Protein AF-A0A351IU45-F1 (afdb_monomer)

Structure (mmCIF, N/CA/C/O backbone):
data_AF-A0A351IU45-F1
#
_entry.id   AF-A0A351IU45-F1
#
loop_
_atom_site.group_PDB
_atom_site.id
_atom_site.type_symbol
_atom_site.label_atom_id
_atom_site.label_alt_id
_atom_site.label_comp_id
_atom_site.label_asym_id
_atom_site.label_entity_id
_atom_site.label_seq_id
_atom_site.pdbx_PDB_ins_code
_atom_site.Cartn_x
_atom_site.Cartn_y
_atom_site.Cartn_z
_atom_site.occupancy
_atom_site.B_iso_or_equiv
_atom_site.auth_seq_id
_atom_site.auth_comp_id
_atom_site.auth_asym_id
_atom_site.auth_atom_id
_atom_site.pdbx_PDB_model_num
ATOM 1 N N . PRO A 1 1 ? 7.842 11.319 13.924 1.00 84.56 1 PRO A N 1
ATOM 2 C CA . PRO A 1 1 ? 7.883 10.864 12.512 1.00 84.56 1 PRO A CA 1
ATOM 3 C C . PRO A 1 1 ? 6.885 9.719 12.299 1.00 84.56 1 PRO A C 1
ATOM 5 O O . PRO A 1 1 ? 6.658 8.964 13.237 1.00 84.56 1 PRO A O 1
ATOM 8 N N . MET A 1 2 ? 6.275 9.628 11.117 1.00 91.25 2 MET A N 1
ATOM 9 C CA . MET A 1 2 ? 5.270 8.608 10.791 1.00 91.25 2 MET A CA 1
ATOM 10 C C . MET A 1 2 ? 5.937 7.363 10.193 1.00 91.25 2 MET A C 1
ATOM 12 O O . MET A 1 2 ? 6.876 7.494 9.407 1.00 91.25 2 MET A O 1
ATOM 16 N N . GLY A 1 3 ? 5.478 6.167 10.575 1.00 96.25 3 GLY A N 1
ATOM 17 C CA . GLY A 1 3 ? 5.972 4.911 10.002 1.00 96.25 3 GLY A CA 1
ATOM 18 C C . G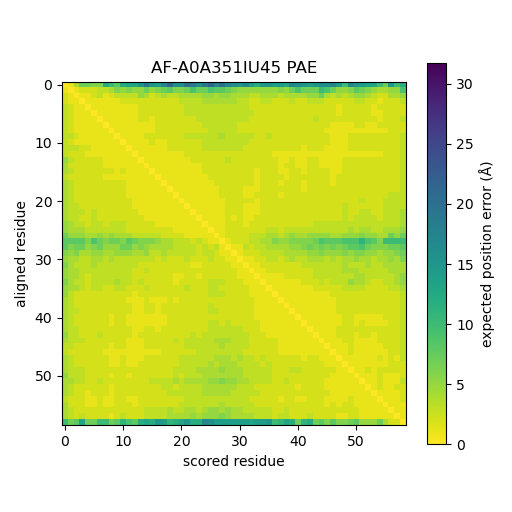LY A 1 3 ? 5.495 4.706 8.556 1.00 96.25 3 GLY A C 1
ATOM 19 O O . GLY A 1 3 ? 4.496 5.299 8.158 1.00 96.25 3 GLY A O 1
ATOM 20 N N . PRO A 1 4 ? 6.153 3.846 7.757 1.00 95.50 4 PRO A N 1
ATOM 21 C CA . PRO A 1 4 ? 5.819 3.675 6.339 1.00 95.50 4 PRO A CA 1
ATOM 22 C C . PRO A 1 4 ? 4.403 3.126 6.106 1.00 95.50 4 PRO A C 1
ATOM 24 O O . PRO A 1 4 ? 3.745 3.526 5.149 1.00 95.50 4 PRO A O 1
ATOM 27 N N . LEU A 1 5 ? 3.905 2.251 6.988 1.00 95.94 5 LEU A N 1
ATOM 28 C CA . LEU A 1 5 ? 2.542 1.712 6.892 1.00 95.94 5 LEU A CA 1
ATOM 29 C C . LEU A 1 5 ? 1.490 2.779 7.206 1.00 95.94 5 LEU A C 1
ATOM 31 O O . LEU A 1 5 ? 0.526 2.940 6.466 1.00 95.94 5 LEU A O 1
ATOM 35 N N . GLU A 1 6 ? 1.718 3.564 8.258 1.00 96.38 6 GLU A N 1
ATOM 36 C CA . GLU A 1 6 ? 0.828 4.665 8.629 1.00 96.38 6 GLU A CA 1
ATOM 37 C C . GLU A 1 6 ? 0.844 5.785 7.572 1.00 96.38 6 GLU A C 1
ATOM 39 O O . GLU A 1 6 ? -0.195 6.359 7.250 1.00 96.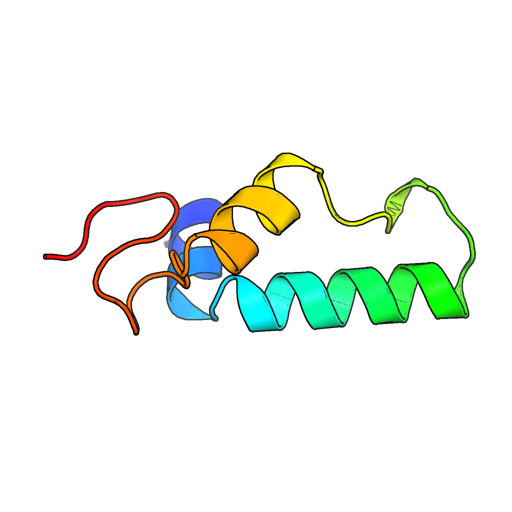38 6 GLU A O 1
ATOM 44 N N . LEU A 1 7 ? 2.010 6.054 6.972 1.00 96.56 7 LEU A N 1
ATOM 45 C CA . LEU A 1 7 ? 2.143 6.984 5.851 1.00 96.56 7 LEU A CA 1
ATOM 46 C C . LEU A 1 7 ? 1.394 6.476 4.612 1.00 96.56 7 LEU A C 1
ATOM 48 O O . LEU A 1 7 ? 0.724 7.256 3.940 1.00 96.56 7 LEU A O 1
ATOM 52 N N . SER A 1 8 ? 1.460 5.174 4.330 1.00 96.94 8 S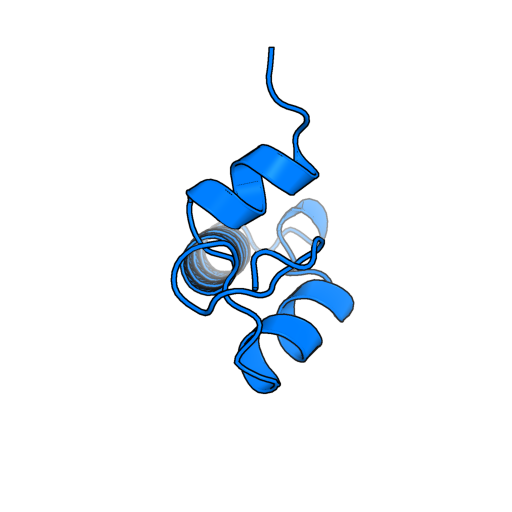ER A N 1
ATOM 53 C CA . SER A 1 8 ? 0.721 4.561 3.219 1.00 96.94 8 SER A CA 1
ATOM 54 C C . SER A 1 8 ? -0.791 4.705 3.404 1.00 96.94 8 SER A C 1
ATOM 56 O O . SER A 1 8 ? -1.491 5.051 2.456 1.00 96.94 8 SER A O 1
ATOM 58 N N . ASP A 1 9 ? -1.292 4.531 4.628 1.00 97.25 9 ASP A N 1
ATOM 59 C CA . ASP A 1 9 ? -2.705 4.752 4.956 1.00 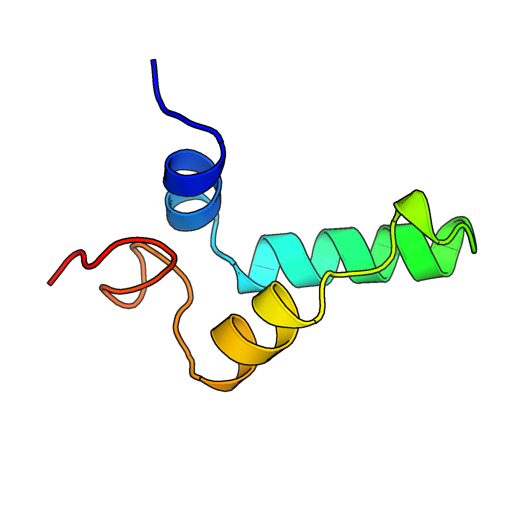97.25 9 ASP A CA 1
ATOM 60 C C . ASP A 1 9 ? -3.123 6.227 4.861 1.00 97.25 9 ASP A C 1
ATOM 62 O O . ASP A 1 9 ? -4.292 6.525 4.608 1.00 97.25 9 ASP A O 1
ATOM 66 N N . MET A 1 10 ? -2.193 7.163 5.063 1.00 96.75 10 MET A N 1
ATOM 67 C CA . MET A 1 10 ? -2.439 8.588 4.842 1.00 96.75 10 MET A CA 1
ATOM 68 C C . MET A 1 10 ? -2.521 8.934 3.349 1.00 96.75 10 MET A C 1
ATOM 70 O O . MET A 1 10 ? -3.397 9.703 2.961 1.00 96.75 10 MET A O 1
ATOM 74 N N . ILE A 1 11 ? -1.630 8.376 2.522 1.00 96.88 11 ILE A N 1
ATOM 75 C CA . ILE A 1 11 ? -1.606 8.591 1.063 1.00 96.88 11 ILE A CA 1
ATOM 76 C C . ILE A 1 11 ? -2.811 7.922 0.384 1.00 96.88 11 ILE A C 1
ATOM 78 O O . ILE A 1 11 ? -3.418 8.489 -0.526 1.00 96.88 11 ILE A O 1
ATOM 82 N N . GLY A 1 12 ? -3.155 6.716 0.830 1.00 97.06 12 GLY A N 1
ATOM 83 C CA . GLY A 1 12 ? -4.196 5.875 0.257 1.00 97.06 12 GLY A CA 1
ATOM 84 C C . GLY A 1 12 ? -3.625 4.631 -0.418 1.00 97.06 12 GLY A C 1
ATOM 85 O O . GLY A 1 12 ? -2.743 4.715 -1.276 1.00 97.06 12 GLY A O 1
ATOM 86 N N . LEU A 1 13 ? -4.142 3.460 -0.039 1.00 97.88 13 LEU A N 1
ATOM 87 C CA . LEU A 1 13 ? -3.619 2.175 -0.523 1.00 97.88 13 LEU A CA 1
ATOM 88 C C . LEU A 1 13 ? -3.922 1.915 -2.005 1.00 97.88 13 LEU A C 1
ATOM 90 O O . LEU A 1 13 ? -3.148 1.240 -2.679 1.00 97.88 13 LEU A O 1
ATOM 94 N N . ASP A 1 14 ? -5.002 2.484 -2.532 1.00 97.62 14 ASP A N 1
ATOM 95 C CA . ASP A 1 14 ? -5.321 2.478 -3.962 1.00 97.62 14 ASP A CA 1
ATOM 96 C C . ASP A 1 14 ? -4.310 3.287 -4.780 1.00 97.62 14 ASP A C 1
ATOM 98 O O . ASP A 1 14 ? -3.840 2.816 -5.813 1.00 97.62 14 ASP A O 1
ATOM 102 N N . THR A 1 15 ? -3.910 4.460 -4.287 1.00 97.56 15 THR A N 1
ATOM 103 C CA . THR A 1 15 ? -2.854 5.269 -4.909 1.00 97.56 15 THR A CA 1
ATOM 104 C C . THR A 1 15 ? -1.526 4.515 -4.918 1.00 97.56 15 THR A C 1
ATOM 106 O O . THR A 1 15 ? -0.855 4.453 -5.946 1.00 97.56 15 THR A O 1
ATOM 109 N N . MET A 1 16 ? -1.157 3.894 -3.792 1.00 97.12 16 MET A N 1
ATOM 110 C CA . MET A 1 16 ? 0.062 3.083 -3.696 1.00 97.12 16 MET A CA 1
ATOM 111 C C . MET A 1 16 ? 0.034 1.899 -4.671 1.00 97.12 16 MET A C 1
ATOM 113 O O . MET A 1 16 ? 1.047 1.598 -5.301 1.00 97.12 16 MET A O 1
ATOM 117 N N . MET A 1 17 ? -1.127 1.254 -4.833 1.00 97.31 17 MET A N 1
ATOM 118 C CA . MET A 1 17 ? -1.306 0.164 -5.792 1.00 97.31 17 MET A CA 1
ATOM 119 C C . MET A 1 17 ? -1.153 0.651 -7.236 1.00 97.31 17 MET A C 1
ATOM 121 O O . MET A 1 17 ? -0.430 0.014 -7.995 1.00 97.31 17 MET A O 1
ATOM 125 N N . LEU A 1 18 ? -1.752 1.791 -7.596 1.00 97.44 18 LEU A N 1
ATOM 126 C CA . LEU A 1 18 ? -1.627 2.381 -8.933 1.00 97.44 18 LEU A CA 1
ATOM 127 C C . LEU A 1 18 ? -0.168 2.711 -9.277 1.00 97.44 18 LEU A C 1
ATOM 129 O O . LEU A 1 18 ? 0.293 2.415 -10.379 1.00 97.44 18 LEU A O 1
ATOM 133 N N . VAL A 1 19 ? 0.572 3.298 -8.331 1.00 97.06 19 VAL A N 1
ATOM 134 C CA . VAL A 1 19 ? 1.999 3.605 -8.515 1.00 97.06 19 VAL A CA 1
ATOM 135 C C . VAL A 1 19 ? 2.799 2.323 -8.735 1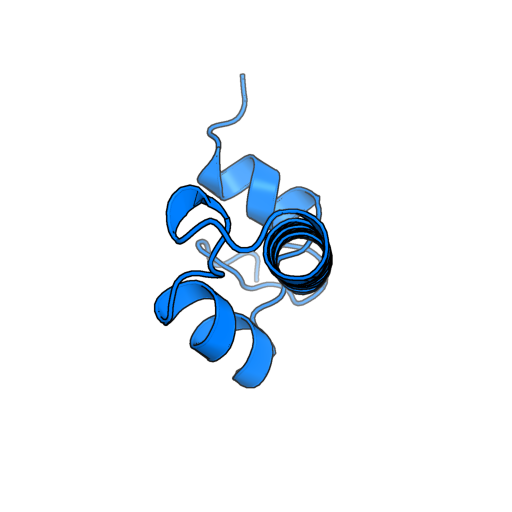.00 97.06 19 VAL A C 1
ATOM 137 O O . VAL A 1 19 ? 3.570 2.254 -9.687 1.00 97.06 19 VAL A O 1
ATOM 140 N N . ALA A 1 20 ? 2.590 1.293 -7.911 1.00 96.44 20 ALA A N 1
ATOM 141 C CA . ALA A 1 20 ? 3.276 0.012 -8.071 1.00 96.44 20 ALA A CA 1
ATOM 142 C C . ALA A 1 20 ? 2.934 -0.670 -9.410 1.00 96.44 20 ALA A C 1
ATOM 144 O O . ALA A 1 20 ? 3.828 -1.161 -10.089 1.00 96.44 20 ALA A O 1
ATOM 145 N N . GLU A 1 21 ? 1.668 -0.652 -9.840 1.00 96.75 21 GLU A N 1
ATOM 146 C CA . GLU A 1 21 ? 1.258 -1.205 -11.140 1.00 96.75 21 GLU A CA 1
ATOM 147 C C . GLU A 1 21 ? 1.889 -0.455 -12.312 1.00 96.75 21 GLU A C 1
ATOM 149 O O . GLU A 1 21 ? 2.335 -1.086 -13.268 1.00 96.75 21 GLU A O 1
ATOM 154 N N . THR A 1 22 ? 1.987 0.871 -12.211 1.00 97.62 22 THR A N 1
ATOM 155 C CA . THR A 1 22 ? 2.642 1.702 -13.228 1.00 97.62 22 THR A CA 1
ATOM 156 C C . THR A 1 22 ? 4.133 1.385 -13.300 1.00 97.62 22 THR A C 1
ATOM 158 O O . THR A 1 22 ? 4.657 1.129 -14.376 1.00 97.62 22 THR A O 1
ATOM 161 N N . LEU A 1 23 ? 4.819 1.325 -12.155 1.00 97.31 23 LEU A N 1
ATOM 162 C CA . LEU A 1 23 ? 6.241 0.982 -12.105 1.00 97.31 23 LEU A CA 1
ATOM 163 C C . LEU A 1 23 ? 6.501 -0.431 -12.639 1.00 97.31 23 LEU A C 1
ATOM 165 O O . LEU A 1 23 ? 7.429 -0.634 -13.416 1.00 97.31 23 LEU A O 1
ATOM 169 N N . PHE A 1 24 ? 5.667 -1.402 -12.274 1.00 97.06 24 PHE A N 1
ATOM 170 C CA . PHE A 1 24 ? 5.792 -2.761 -12.787 1.00 97.06 24 PHE A CA 1
ATOM 171 C C . PHE A 1 24 ? 5.579 -2.824 -14.305 1.00 97.06 24 PHE A C 1
ATOM 173 O O . PHE A 1 24 ? 6.332 -3.506 -14.993 1.00 97.06 24 PHE A O 1
ATOM 180 N N . ALA A 1 25 ? 4.600 -2.089 -14.838 1.00 96.75 25 ALA A N 1
ATOM 181 C CA . ALA A 1 25 ? 4.336 -2.041 -16.2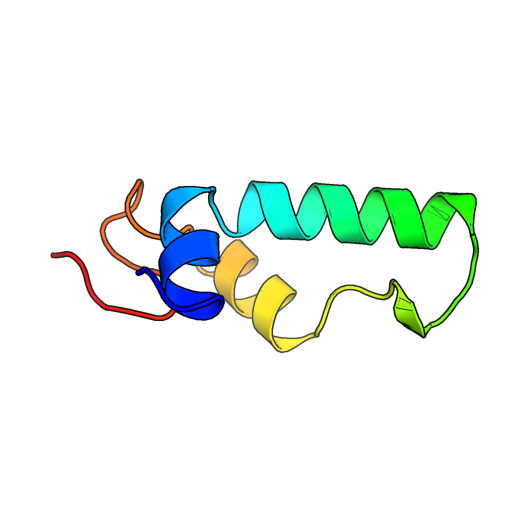74 1.00 96.75 25 ALA A CA 1
ATOM 182 C C . ALA A 1 25 ? 5.480 -1.392 -17.075 1.00 96.75 25 ALA A C 1
ATOM 184 O O . ALA A 1 25 ? 5.790 -1.859 -18.167 1.00 96.75 25 ALA A O 1
ATOM 185 N N . GLU A 1 26 ? 6.110 -0.347 -16.533 1.00 97.31 26 GLU A N 1
ATOM 186 C CA . GLU A 1 26 ? 7.199 0.380 -17.200 1.00 97.31 26 GLU A CA 1
ATOM 187 C C . GLU A 1 26 ? 8.544 -0.359 -17.123 1.00 97.31 26 GLU A C 1
ATOM 189 O O . GLU A 1 26 ? 9.290 -0.399 -18.101 1.00 97.31 26 GLU A O 1
ATOM 194 N N . TYR A 1 27 ? 8.872 -0.951 -15.971 1.00 95.81 27 TYR A N 1
ATOM 195 C CA . TYR A 1 27 ? 10.189 -1.555 -15.739 1.00 95.81 27 TYR A CA 1
ATOM 196 C C . TYR A 1 27 ? 10.220 -3.077 -15.916 1.00 95.81 27 TYR A C 1
ATOM 198 O O . TYR A 1 27 ? 11.286 -3.628 -16.182 1.00 95.81 27 TYR A O 1
ATOM 206 N N . GLY A 1 28 ? 9.087 -3.768 -15.760 1.00 92.31 28 GLY A N 1
ATOM 207 C CA . GLY A 1 28 ? 9.002 -5.229 -15.866 1.00 92.31 28 GLY A CA 1
ATOM 208 C C . GLY A 1 28 ? 9.780 -6.004 -14.793 1.00 92.31 28 GLY A C 1
ATOM 209 O O . GLY A 1 28 ? 10.008 -7.199 -14.963 1.00 92.31 28 GLY A O 1
ATOM 210 N N . ASP A 1 29 ? 10.211 -5.340 -13.716 1.00 94.56 29 ASP A N 1
ATOM 211 C CA . ASP A 1 29 ? 10.964 -5.938 -12.607 1.00 94.56 29 ASP A CA 1
ATOM 212 C C . ASP A 1 29 ? 10.017 -6.310 -11.454 1.00 94.56 29 ASP A C 1
ATOM 214 O O . ASP A 1 29 ? 9.238 -5.477 -10.977 1.00 94.56 29 ASP A O 1
ATOM 218 N N . ASP A 1 30 ? 10.117 -7.555 -10.978 1.00 92.94 30 ASP A N 1
ATOM 219 C CA . ASP A 1 30 ? 9.339 -8.107 -9.863 1.00 92.94 30 ASP A CA 1
ATOM 220 C C . ASP A 1 30 ? 9.476 -7.294 -8.567 1.00 92.94 30 ASP A C 1
ATOM 222 O O . ASP A 1 30 ? 8.575 -7.325 -7.726 1.00 92.94 30 ASP A O 1
ATOM 226 N N . PHE A 1 31 ? 10.556 -6.521 -8.407 1.00 93.69 31 PHE A N 1
ATOM 227 C CA . PHE A 1 31 ? 10.718 -5.588 -7.293 1.00 93.69 31 PHE A CA 1
ATOM 228 C C . PHE A 1 31 ? 9.578 -4.557 -7.211 1.00 93.69 31 PHE A C 1
ATOM 230 O O . PHE A 1 31 ? 9.190 -4.152 -6.114 1.00 93.69 31 PHE A O 1
ATOM 237 N N . TYR A 1 32 ? 9.012 -4.153 -8.353 1.00 95.56 32 TYR A N 1
ATOM 238 C CA . TYR A 1 32 ? 7.898 -3.203 -8.421 1.00 95.56 32 TYR A CA 1
ATOM 239 C C . TYR A 1 32 ? 6.523 -3.872 -8.381 1.00 95.56 32 TYR A C 1
ATOM 241 O O . TYR A 1 32 ? 5.505 -3.177 -8.348 1.00 95.56 32 TYR A O 1
ATOM 249 N N . MET A 1 33 ? 6.460 -5.207 -8.372 1.00 95.44 33 MET A N 1
ATOM 250 C CA . MET A 1 33 ? 5.191 -5.922 -8.384 1.00 95.44 33 MET A CA 1
ATOM 251 C C . MET A 1 33 ? 4.356 -5.566 -7.136 1.00 95.44 33 MET A C 1
ATOM 253 O O . MET A 1 33 ? 4.825 -5.732 -6.005 1.00 95.44 33 MET A O 1
ATOM 257 N N . PRO A 1 34 ? 3.087 -5.137 -7.299 1.00 95.25 34 PRO A N 1
ATOM 258 C CA . PRO A 1 34 ? 2.218 -4.845 -6.167 1.00 95.25 34 PRO A CA 1
ATOM 259 C C . PRO A 1 34 ? 2.031 -6.089 -5.285 1.00 95.25 34 PRO A C 1
ATOM 261 O O . PRO A 1 34 ? 1.587 -7.129 -5.792 1.00 95.25 34 PRO A O 1
ATOM 264 N N . PRO A 1 35 ? 2.288 -6.005 -3.966 1.00 95.19 35 PRO A N 1
ATOM 265 C CA . PRO A 1 35 ? 2.143 -7.147 -3.074 1.00 95.19 35 PRO A CA 1
ATOM 266 C C . PRO A 1 35 ? 0.709 -7.706 -3.079 1.00 95.19 35 PRO A C 1
ATOM 268 O O . PRO A 1 35 ? -0.252 -6.928 -3.057 1.00 95.19 35 PRO A O 1
ATOM 271 N N . PRO A 1 36 ? 0.513 -9.038 -3.000 1.00 96.12 36 PRO A N 1
ATOM 272 C CA . PRO A 1 36 ? -0.826 -9.632 -2.952 1.00 96.12 36 PRO A CA 1
ATOM 273 C C . PRO A 1 36 ? -1.687 -9.118 -1.791 1.00 96.12 36 PRO A C 1
ATOM 275 O O . PRO A 1 36 ? -2.907 -9.019 -1.920 1.00 96.12 36 PRO A O 1
ATOM 278 N N . LEU A 1 37 ? -1.060 -8.767 -0.662 1.00 96.50 37 LEU A N 1
ATOM 279 C CA . LEU A 1 37 ? -1.742 -8.150 0.475 1.00 96.50 37 LEU A CA 1
ATOM 280 C C . LEU A 1 37 ? -2.356 -6.798 0.094 1.00 96.50 37 LEU A C 1
ATOM 282 O O . LEU A 1 37 ? -3.533 -6.575 0.362 1.00 96.50 37 LEU A O 1
ATOM 286 N N . LEU A 1 38 ? -1.588 -5.937 -0.579 1.00 96.69 38 LEU A N 1
ATOM 287 C CA . LEU A 1 38 ? -2.046 -4.616 -1.003 1.00 96.69 38 LEU A CA 1
ATOM 288 C C . LEU A 1 38 ? -3.257 -4.735 -1.939 1.00 96.69 38 LEU A C 1
ATOM 290 O O . LEU A 1 38 ? -4.274 -4.086 -1.710 1.00 96.69 38 LEU A O 1
ATOM 294 N N . ARG A 1 39 ? -3.199 -5.653 -2.916 1.00 96.75 39 ARG A N 1
ATOM 295 C CA . ARG A 1 39 ? -4.327 -5.935 -3.822 1.00 96.75 39 ARG A CA 1
ATOM 296 C C . ARG A 1 39 ? -5.591 -6.357 -3.067 1.00 96.75 39 ARG A C 1
ATOM 298 O O . ARG A 1 39 ? -6.678 -5.879 -3.378 1.00 96.75 39 ARG A O 1
ATOM 305 N N . ARG A 1 40 ? -5.465 -7.231 -2.060 1.00 97.94 40 ARG A N 1
ATOM 306 C CA . ARG A 1 40 ? -6.602 -7.678 -1.232 1.00 97.94 40 ARG A CA 1
ATOM 307 C C . ARG A 1 40 ? -7.200 -6.539 -0.409 1.00 97.94 40 ARG A C 1
ATOM 309 O O . ARG A 1 40 ? -8.418 -6.454 -0.309 1.00 97.94 40 ARG A O 1
ATOM 316 N N . MET A 1 41 ? -6.365 -5.672 0.161 1.00 97.56 41 MET A N 1
ATOM 317 C CA . MET A 1 41 ? -6.824 -4.525 0.952 1.00 97.56 41 MET A CA 1
ATOM 318 C C . MET A 1 41 ? -7.585 -3.517 0.088 1.00 97.56 41 MET A C 1
ATOM 320 O O . MET A 1 41 ? -8.680 -3.101 0.463 1.00 97.56 41 MET A O 1
ATOM 324 N N . VAL A 1 42 ? -7.061 -3.200 -1.100 1.00 97.44 42 VAL A N 1
ATOM 325 C CA . VAL A 1 42 ? -7.745 -2.318 -2.056 1.00 97.44 42 VAL A CA 1
ATOM 326 C C . VAL A 1 42 ? -9.059 -2.938 -2.534 1.00 97.44 42 VAL A C 1
ATOM 328 O O . VAL A 1 42 ? -10.085 -2.262 -2.518 1.00 97.44 42 VAL A O 1
ATOM 331 N N . ALA A 1 43 ? -9.070 -4.233 -2.869 1.00 97.44 43 ALA A N 1
ATOM 332 C CA . ALA A 1 43 ? -10.290 -4.946 -3.262 1.00 97.44 43 ALA A CA 1
ATOM 333 C C . ALA A 1 43 ? -11.358 -4.984 -2.150 1.00 97.44 43 ALA A C 1
ATOM 335 O O . ALA A 1 43 ? -12.550 -4.984 -2.444 1.00 97.44 43 ALA A O 1
ATOM 336 N N . ALA A 1 44 ? -10.944 -4.985 -0.879 1.00 97.12 44 ALA A N 1
ATOM 337 C CA . ALA A 1 44 ? -11.832 -4.913 0.282 1.00 97.12 44 ALA A CA 1
ATOM 338 C C . ALA A 1 44 ? -12.277 -3.477 0.639 1.00 97.12 44 ALA A C 1
ATOM 340 O O . ALA A 1 44 ? -13.015 -3.292 1.606 1.00 97.12 44 ALA A O 1
ATOM 341 N N . GLY A 1 45 ? -11.824 -2.454 -0.096 1.00 96.75 45 GLY A N 1
ATOM 342 C CA . GLY A 1 45 ? -12.120 -1.049 0.201 1.00 96.75 45 GLY A CA 1
ATOM 343 C C . GLY A 1 45 ? -11.400 -0.507 1.442 1.00 96.75 45 GLY A C 1
ATOM 344 O O . GLY A 1 45 ? -11.787 0.531 1.974 1.00 96.75 45 GLY A O 1
ATOM 345 N N . HIS A 1 46 ? -10.356 -1.187 1.922 1.00 97.75 46 HIS A N 1
ATOM 346 C CA . HIS A 1 46 ? -9.499 -0.704 3.004 1.00 97.75 46 HIS A CA 1
ATOM 347 C C . HIS A 1 46 ? -8.443 0.231 2.418 1.00 97.75 46 HIS A C 1
ATOM 349 O O . HIS A 1 46 ? -7.334 -0.191 2.111 1.00 97.75 46 HIS A O 1
ATOM 355 N N . LEU A 1 47 ? -8.806 1.493 2.193 1.00 97.56 47 LEU A N 1
ATOM 356 C CA . LEU A 1 47 ? -7.975 2.461 1.479 1.00 97.56 47 LEU A CA 1
ATOM 357 C C . LEU A 1 47 ? -7.182 3.392 2.405 1.00 97.56 47 LEU A C 1
ATOM 359 O O . LEU A 1 47 ? -6.644 4.390 1.934 1.00 97.56 47 LEU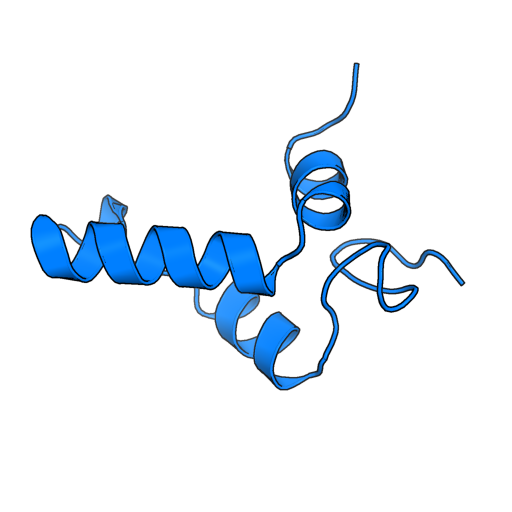 A O 1
ATOM 363 N N . GLY A 1 48 ? -7.105 3.086 3.700 1.00 97.00 48 GLY A N 1
ATOM 364 C CA . GLY A 1 48 ? -6.423 3.913 4.691 1.00 97.00 48 GLY A CA 1
ATOM 365 C C . GLY A 1 48 ? -7.368 4.881 5.395 1.00 97.00 48 GLY A C 1
ATOM 366 O O . GLY A 1 48 ? -8.554 4.606 5.593 1.00 97.00 48 GLY A O 1
ATOM 367 N N . ARG A 1 49 ? -6.844 6.047 5.777 1.00 96.44 49 ARG A N 1
ATOM 368 C CA . ARG A 1 49 ? -7.566 7.042 6.587 1.00 96.44 49 ARG A CA 1
ATOM 369 C C . ARG A 1 49 ? -8.837 7.552 5.908 1.00 96.44 49 ARG A C 1
ATOM 371 O O . ARG A 1 49 ? -9.825 7.809 6.584 1.00 96.44 49 ARG A O 1
ATOM 378 N N . LYS A 1 50 ? -8.845 7.646 4.575 1.00 95.56 50 LYS A N 1
ATOM 379 C CA . LYS A 1 50 ? -9.996 8.154 3.807 1.00 95.56 50 LYS A CA 1
ATOM 380 C C . LYS A 1 50 ? -11.234 7.247 3.849 1.00 95.56 50 LYS A C 1
ATOM 382 O O . LYS A 1 50 ? -12.331 7.721 3.580 1.00 95.56 50 LYS A O 1
ATOM 387 N N . THR A 1 51 ? -11.067 5.968 4.183 1.00 96.38 51 THR A N 1
ATOM 388 C CA . THR A 1 51 ? -12.160 4.994 4.368 1.00 96.38 51 THR A CA 1
ATOM 389 C C . THR A 1 51 ? -12.316 4.563 5.827 1.00 96.38 51 THR A C 1
ATOM 391 O O . THR A 1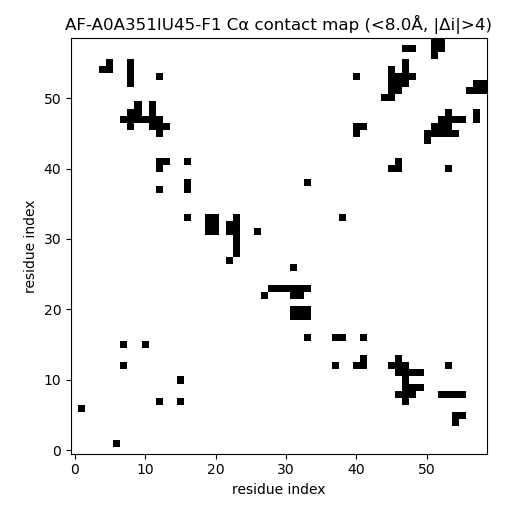 51 ? -13.037 3.609 6.101 1.00 96.38 51 THR A O 1
ATOM 394 N N . GLY A 1 52 ? -11.613 5.213 6.764 1.00 96.12 52 GLY A N 1
ATOM 395 C CA . GLY A 1 52 ? -11.595 4.832 8.180 1.00 96.12 52 GLY A CA 1
ATOM 396 C C . GLY A 1 52 ? -10.858 3.521 8.479 1.00 96.12 52 GLY A C 1
ATOM 397 O O . GLY A 1 52 ? -10.855 3.079 9.619 1.00 96.12 52 GLY A O 1
ATOM 398 N N . ARG A 1 53 ? -10.227 2.879 7.484 1.00 97.12 53 ARG A N 1
ATOM 399 C CA . ARG A 1 53 ? -9.531 1.594 7.655 1.00 97.12 53 ARG A CA 1
ATOM 400 C C . ARG A 1 53 ? -8.522 1.326 6.540 1.00 97.12 53 ARG A C 1
ATOM 402 O O . ARG A 1 53 ? -8.863 1.425 5.361 1.00 97.12 53 ARG A O 1
ATOM 409 N N . GLY A 1 54 ? -7.311 0.932 6.924 1.00 96.25 54 GLY A N 1
ATOM 410 C CA . GLY A 1 54 ? -6.216 0.485 6.059 1.00 96.25 54 GLY A CA 1
ATOM 411 C C . GLY A 1 54 ? -5.386 -0.596 6.750 1.00 96.25 54 GLY A C 1
ATOM 412 O O . GLY A 1 54 ? -5.939 -1.621 7.150 1.00 96.25 54 GLY A O 1
ATOM 413 N N . PHE A 1 55 ? -4.078 -0.380 6.910 1.00 96.62 55 PHE A N 1
ATOM 414 C CA . PHE A 1 55 ? -3.247 -1.181 7.821 1.00 96.62 55 PHE A CA 1
ATOM 415 C C . PHE A 1 55 ? -3.675 -1.009 9.278 1.00 96.62 55 PHE A C 1
ATOM 417 O O . PHE A 1 55 ? -3.607 -1.963 10.054 1.00 96.62 55 PHE A O 1
ATOM 424 N N . TYR A 1 56 ? -4.139 0.187 9.630 1.00 96.81 56 TYR A N 1
ATOM 425 C CA . TYR A 1 56 ? -4.725 0.488 10.930 1.00 96.81 56 TYR A CA 1
ATOM 426 C C . TYR A 1 56 ? -6.231 0.730 10.822 1.00 96.81 56 TYR A C 1
ATOM 428 O O . TYR A 1 56 ? -6.769 1.028 9.750 1.00 96.81 56 TYR A O 1
ATOM 436 N N . ASP A 1 57 ? -6.911 0.596 11.957 1.00 96.31 57 ASP A N 1
ATOM 437 C CA . ASP A 1 57 ? -8.288 1.04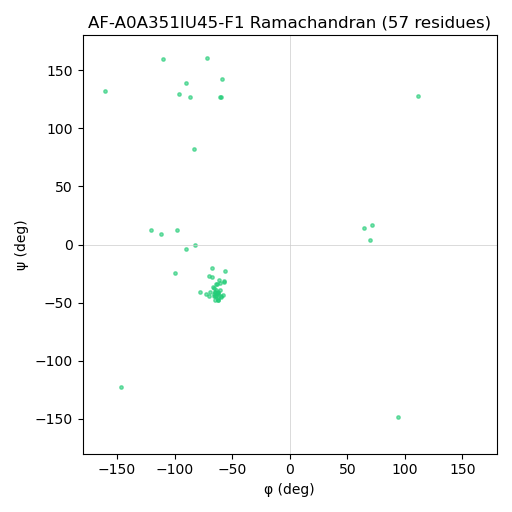8 12.112 1.00 96.31 57 ASP A CA 1
ATOM 438 C C . ASP A 1 57 ? -8.282 2.531 12.515 1.00 96.31 57 ASP A C 1
ATOM 440 O O . ASP A 1 57 ? -7.569 2.914 13.445 1.00 96.31 57 ASP A O 1
ATOM 444 N N . TYR A 1 58 ? -9.016 3.356 11.771 1.00 93.75 58 TYR A N 1
ATOM 445 C CA . TYR A 1 58 ? -9.145 4.805 11.967 1.00 93.75 58 TYR A CA 1
ATOM 446 C C . TYR A 1 58 ? -10.602 5.221 12.214 1.00 93.75 58 TYR A C 1
ATOM 448 O O . TYR A 1 58 ? -10.916 6.409 12.093 1.00 93.75 58 TYR A O 1
ATOM 456 N N . SER A 1 59 ? -11.481 4.247 12.477 1.00 80.00 59 SER A N 1
ATOM 457 C CA . SER A 1 59 ? -12.850 4.497 12.932 1.00 80.00 59 SER A CA 1
ATOM 458 C C . SER A 1 59 ? -12.917 4.997 14.374 1.00 80.00 59 SER A C 1
ATOM 460 O O . SER A 1 59 ? -11.960 4.768 15.150 1.00 80.00 59 SER A O 1
#

Solvent-accessible surface area (backbone atoms only — not comparable to full-atom values): 3306 Å² total; per-residue (Å²): 137,80,52,73,64,62,46,39,18,67,74,20,39,53,57,55,44,52,52,24,49,50,46,20,71,75,67,70,43,75,90,34,50,64,53,71,66,56,55,52,34,41,75,70,58,30,26,4,60,90,60,31,24,38,91,54,82,60,114

Secondary structure (DSSP, 8-state):
---HHHHHHHH-HHHHHHHHHHHHHHH--GGGSPPHHHHHHHHTT--BGGGTBSSSB--

Nearest PDB structures (foldseek):
  6hrd-assembly2_C  TM=9.893E-01  e=2.484E-06  Mycobacterium tuberculosis H37Rv
  6acq-assembly1_F  TM=9.900E-01  e=1.865E-05  Clostridium acetobutylicum ATCC 824
  9jhy-assembly1_B-2  TM=9.833E-01  e=2.830E-05  Faecalibacterium duncaniae
  9jhz-assembly1_C  TM=9.830E-01  e=6.986E-05  Faecalibacterium duncaniae
  1zej-assembly1_A-2  TM=9.289E-01  e=7.489E-05  Archaeoglobus fulgidus DSM 4304

Radius of gyration: 11.71 Å; Cα contacts (8 Å, |Δi|>4): 78; chains: 1; bounding box: 24×20×30 Å

Mean predicted aligned error: 2.61 Å

pLDDT: mean 95.89, std 2.9, range [80.0, 97.94]

Sequence (59 aa):
PMGPLELSDMIGLDTMMLVAETLFAEYGDDFYMPPPLLRRMVAAGHLGRKTGRGFYDYS

Foldseek 3Di:
DDDPQLVQLVVWLVVLQVQLVVCCVVPVDPVSHDDPVSVVCVVVVQTHCVSCHHPDRND